Protein AF-A0A958WVZ9-F1 (afdb_monomer_lite)

pLDDT: mean 79.62, std 17.43, range [29.77, 97.06]

Sequence (159 aa):
MPYAYSEGNFIESTAIAIFKEMKWQTANAYQGERFVAGGTLGRASEADVVLKERFLAAVRALNPDLPEAAYLAAFEEIASDSAAKTLPGLNHEKYQQLKEGIPVDYLNEKGEGVEGKRIRVFNFDEPEKNDFLAVQQFTLNLSKGLLEHYIYKVFTTFE

Structure (mmCIF, N/CA/C/O backbone):
data_AF-A0A958WVZ9-F1
#
_entry.id   AF-A0A958WVZ9-F1
#
loop_
_atom_site.group_PDB
_atom_site.id
_atom_site.type_symbol
_atom_site.label_atom_id
_atom_site.label_alt_id
_atom_site.label_comp_id
_atom_site.label_asym_id
_atom_site.label_entity_id
_atom_site.label_seq_id
_atom_site.pdbx_PDB_ins_code
_atom_site.Cartn_x
_atom_site.Cartn_y
_atom_site.Cartn_z
_atom_site.occupancy
_atom_site.B_iso_or_equiv
_atom_site.auth_seq_id
_atom_site.auth_comp_id
_atom_site.auth_asym_id
_atom_site.auth_atom_id
_atom_site.pdbx_PDB_model_num
ATOM 1 N N . MET A 1 1 ? 31.538 -10.336 -30.073 1.00 42.69 1 MET A N 1
ATOM 2 C CA . MET A 1 1 ? 30.260 -9.662 -29.756 1.00 42.69 1 MET A CA 1
ATOM 3 C C . MET A 1 1 ? 29.789 -10.121 -28.374 1.00 42.69 1 MET A C 1
ATOM 5 O O . MET A 1 1 ? 29.225 -11.202 -28.298 1.00 42.69 1 MET A O 1
ATOM 9 N N . PRO A 1 2 ? 30.053 -9.384 -27.279 1.00 46.72 2 PRO A N 1
ATOM 10 C CA . PRO A 1 2 ? 29.751 -9.839 -25.916 1.00 46.72 2 PRO A CA 1
ATOM 11 C C . PRO A 1 2 ? 28.355 -9.419 -25.402 1.00 46.72 2 PRO A C 1
ATOM 13 O O . PRO A 1 2 ? 28.113 -9.443 -24.207 1.00 46.72 2 PRO A O 1
ATOM 16 N N . TYR A 1 3 ? 27.418 -9.056 -26.287 1.00 50.59 3 TYR A N 1
ATOM 17 C CA . TYR A 1 3 ? 26.066 -8.598 -25.912 1.00 50.59 3 TYR A CA 1
ATOM 18 C C . TYR A 1 3 ? 25.043 -9.725 -25.658 1.00 50.59 3 TYR A C 1
ATOM 20 O O . TYR A 1 3 ? 23.914 -9.450 -25.264 1.00 50.59 3 TYR A O 1
ATOM 28 N N . ALA A 1 4 ? 25.411 -10.991 -25.886 1.00 46.97 4 ALA A N 1
ATOM 29 C CA . ALA A 1 4 ? 24.512 -12.136 -25.698 1.00 46.97 4 ALA A CA 1
ATOM 30 C C . ALA A 1 4 ? 24.390 -12.594 -24.229 1.00 46.97 4 ALA A C 1
ATOM 32 O O . ALA A 1 4 ? 23.471 -13.334 -23.895 1.00 46.97 4 ALA A O 1
ATOM 33 N N . TYR A 1 5 ? 25.298 -12.142 -23.360 1.00 48.00 5 TYR A N 1
ATOM 34 C CA . TYR A 1 5 ? 25.326 -12.441 -21.929 1.00 48.00 5 TYR A CA 1
ATOM 35 C C . TYR A 1 5 ? 25.234 -11.119 -21.156 1.00 48.00 5 TYR A C 1
ATOM 37 O O . TYR A 1 5 ? 26.244 -10.512 -20.813 1.00 48.00 5 TYR A O 1
ATOM 45 N N . SER A 1 6 ? 24.015 -10.634 -20.933 1.00 60.59 6 SER A N 1
ATOM 46 C CA . SER A 1 6 ? 23.741 -9.518 -20.024 1.00 60.59 6 SER A CA 1
ATOM 47 C C . SER A 1 6 ? 22.664 -9.936 -19.026 1.00 60.59 6 SER A C 1
ATOM 49 O O . SER A 1 6 ? 21.753 -10.689 -19.381 1.00 60.59 6 SER A O 1
ATOM 51 N N . GLU A 1 7 ? 22.757 -9.454 -17.781 1.00 57.09 7 GLU A N 1
ATOM 52 C CA . GLU A 1 7 ? 21.738 -9.679 -16.738 1.00 57.09 7 GLU A CA 1
ATOM 53 C C . GLU A 1 7 ? 20.331 -9.307 -17.243 1.00 57.09 7 GLU A C 1
ATOM 55 O O . GLU A 1 7 ? 19.374 -10.051 -17.018 1.00 57.09 7 GLU A O 1
ATOM 60 N N . GLY A 1 8 ? 20.263 -8.238 -18.050 1.00 57.34 8 GLY A N 1
ATOM 61 C CA . GLY A 1 8 ? 19.101 -7.774 -18.812 1.00 57.34 8 GLY A CA 1
ATOM 62 C C . GLY A 1 8 ? 18.368 -8.868 -19.602 1.00 57.34 8 GLY A C 1
ATOM 63 O O . GLY A 1 8 ? 17.146 -8.995 -19.544 1.00 57.34 8 GLY A O 1
ATOM 64 N N . ASN A 1 9 ? 19.118 -9.667 -20.364 1.00 54.56 9 ASN A N 1
ATOM 65 C CA . ASN A 1 9 ? 18.545 -10.546 -21.385 1.00 54.56 9 ASN A CA 1
ATOM 66 C C . ASN A 1 9 ? 18.204 -11.954 -20.898 1.00 54.56 9 ASN A C 1
ATOM 68 O O . ASN A 1 9 ? 17.328 -12.574 -21.496 1.00 54.56 9 ASN A O 1
ATOM 72 N N . PHE A 1 10 ? 18.863 -12.464 -19.853 1.00 61.34 10 PHE A N 1
ATOM 73 C CA . PHE A 1 10 ? 18.621 -13.830 -19.366 1.00 61.34 10 PHE A CA 1
ATOM 74 C C . PHE A 1 10 ? 18.002 -13.895 -17.973 1.00 61.34 10 PHE A C 1
ATOM 76 O O . PHE A 1 10 ? 17.231 -14.814 -17.718 1.00 61.34 10 PHE A O 1
ATOM 83 N N . ILE A 1 11 ? 18.312 -12.962 -17.070 1.00 71.06 11 ILE A N 1
ATOM 84 C CA . ILE A 1 11 ? 17.827 -13.041 -15.687 1.00 71.06 11 ILE A CA 1
ATOM 85 C C . ILE A 1 11 ? 16.498 -12.300 -15.564 1.00 71.06 11 ILE A C 1
ATOM 87 O O . ILE A 1 11 ? 15.514 -12.903 -15.135 1.00 71.06 11 ILE A O 1
ATOM 91 N N . GLU A 1 12 ? 16.428 -11.035 -15.999 1.00 68.88 12 GLU A N 1
ATOM 92 C CA . GLU A 1 12 ? 15.194 -10.249 -15.830 1.00 68.88 12 GLU A CA 1
ATOM 93 C C . GLU A 1 12 ? 14.054 -10.792 -16.688 1.00 68.88 12 GLU A C 1
ATOM 95 O O . GLU A 1 12 ? 12.934 -10.948 -16.209 1.00 68.88 12 GLU A O 1
ATOM 100 N N . SER A 1 13 ? 14.339 -11.114 -17.951 1.00 73.19 13 SER A N 1
ATOM 101 C CA . SER A 1 13 ? 13.356 -11.669 -18.887 1.00 73.19 13 SER A CA 1
ATOM 102 C C . SER A 1 13 ? 12.771 -12.994 -18.383 1.00 73.19 13 SER A C 1
ATOM 104 O O . SER A 1 13 ? 11.555 -13.186 -18.439 1.00 73.19 13 SER A O 1
ATOM 106 N N . THR A 1 14 ? 13.612 -13.870 -17.826 1.00 80.62 14 THR A N 1
ATOM 107 C CA . THR A 1 14 ? 13.194 -15.147 -17.234 1.00 80.62 14 THR A CA 1
ATOM 108 C C . THR A 1 14 ? 12.378 -14.927 -15.964 1.00 80.62 14 THR A C 1
ATOM 110 O O . THR A 1 14 ? 11.321 -15.533 -15.813 1.00 80.62 14 THR A O 1
ATOM 113 N N . ALA A 1 15 ? 12.803 -14.027 -15.072 1.00 81.25 15 ALA A N 1
ATOM 114 C CA . ALA A 1 15 ? 12.043 -13.702 -13.865 1.00 81.25 15 ALA A CA 1
ATOM 115 C C . ALA A 1 15 ? 10.651 -13.146 -14.207 1.00 81.25 15 ALA A C 1
ATOM 117 O O . ALA A 1 15 ? 9.648 -13.584 -13.651 1.00 81.25 15 ALA A O 1
ATOM 118 N N . ILE A 1 16 ? 10.568 -12.237 -15.181 1.00 80.81 16 ILE A N 1
ATOM 119 C CA . ILE A 1 16 ? 9.301 -11.681 -15.670 1.00 80.81 16 ILE A CA 1
ATOM 120 C C . ILE A 1 16 ? 8.413 -12.752 -16.303 1.00 80.81 16 ILE A C 1
ATOM 122 O O . ILE A 1 16 ? 7.200 -12.715 -16.101 1.00 80.81 16 ILE A O 1
ATOM 126 N N . ALA A 1 17 ? 8.981 -13.710 -17.038 1.00 83.69 17 ALA A N 1
ATOM 127 C CA . ALA A 1 17 ? 8.217 -14.837 -17.567 1.00 83.69 17 ALA A CA 1
ATOM 128 C C . ALA A 1 17 ? 7.588 -15.667 -16.434 1.00 83.69 17 ALA A C 1
ATOM 130 O O . ALA A 1 17 ? 6.387 -15.922 -16.471 1.00 83.69 17 ALA A O 1
ATOM 131 N N . ILE A 1 18 ? 8.356 -15.976 -15.384 1.00 85.62 18 ILE A N 1
ATOM 132 C CA . ILE A 1 18 ? 7.861 -16.697 -14.200 1.00 85.62 18 ILE A CA 1
ATOM 133 C C . ILE A 1 18 ? 6.752 -15.902 -13.493 1.00 85.62 18 ILE A C 1
ATOM 135 O O . ILE A 1 18 ? 5.709 -16.457 -13.155 1.00 85.62 18 ILE A O 1
ATOM 139 N N . PHE A 1 19 ? 6.922 -14.590 -13.302 1.00 86.00 19 PHE A N 1
ATOM 140 C CA . PHE A 1 19 ? 5.883 -13.749 -12.695 1.00 86.00 19 PHE A CA 1
ATOM 141 C C . PHE A 1 19 ? 4.592 -13.732 -13.527 1.00 86.00 19 PHE A C 1
ATOM 143 O O . PHE A 1 19 ? 3.503 -13.842 -12.966 1.00 86.00 19 PHE A O 1
ATOM 150 N N . LYS A 1 20 ? 4.694 -13.698 -14.861 1.00 84.62 20 LYS A N 1
ATOM 151 C CA . LYS A 1 20 ? 3.527 -13.810 -15.752 1.00 84.62 20 LYS A CA 1
ATOM 152 C C . LYS A 1 20 ? 2.837 -15.169 -15.652 1.00 84.62 20 LYS A C 1
ATOM 154 O O . LYS A 1 20 ? 1.610 -15.214 -15.664 1.00 84.62 20 LYS A O 1
ATOM 159 N N . GLU A 1 21 ? 3.589 -16.262 -15.522 1.00 87.19 21 GLU A N 1
ATOM 160 C CA . GLU A 1 21 ? 3.019 -17.599 -15.284 1.00 87.19 21 GLU A CA 1
ATOM 161 C C . GLU A 1 21 ? 2.252 -17.663 -13.955 1.00 87.19 21 GLU A C 1
ATOM 163 O O . GLU A 1 21 ? 1.192 -18.286 -13.879 1.00 87.19 21 GLU A O 1
ATOM 168 N N . MET A 1 22 ? 2.724 -16.940 -12.936 1.00 85.06 22 MET A N 1
ATOM 169 C CA . MET A 1 22 ? 2.025 -16.756 -11.657 1.00 85.06 22 MET A CA 1
ATOM 170 C C . MET A 1 22 ? 0.880 -15.730 -11.719 1.00 85.06 22 MET A C 1
ATOM 172 O O . MET A 1 22 ? 0.274 -15.441 -10.690 1.00 85.06 22 MET A O 1
ATOM 176 N N . LYS A 1 23 ? 0.553 -15.213 -12.913 1.00 86.38 23 LYS A N 1
ATOM 177 C CA . LYS A 1 23 ? -0.490 -14.204 -13.182 1.00 86.38 23 LYS A CA 1
ATOM 178 C C . LYS A 1 23 ? -0.238 -12.836 -12.546 1.00 86.38 23 LYS A C 1
ATOM 180 O O . LYS A 1 23 ? -1.174 -12.067 -12.363 1.00 86.38 23 LYS A O 1
ATOM 185 N N . TRP A 1 24 ? 1.012 -12.520 -12.229 1.00 86.88 24 TRP A N 1
ATOM 186 C CA . TRP A 1 24 ? 1.372 -11.208 -11.706 1.00 86.88 24 TRP A CA 1
ATOM 187 C C . TRP A 1 24 ? 1.386 -10.175 -12.824 1.00 86.88 24 TRP A C 1
ATOM 189 O O . TRP A 1 24 ? 1.757 -10.463 -13.970 1.00 86.88 24 TRP A O 1
ATOM 199 N N . GLN A 1 25 ? 1.051 -8.942 -12.469 1.00 85.94 25 GLN A N 1
ATOM 200 C CA . GLN A 1 25 ? 1.250 -7.811 -13.355 1.00 85.94 25 GLN A CA 1
ATOM 201 C C . GLN A 1 25 ? 2.738 -7.524 -13.506 1.00 85.94 25 GLN A C 1
ATOM 203 O O . GLN A 1 25 ? 3.543 -7.752 -12.599 1.00 85.94 25 GLN A O 1
ATOM 208 N N . THR A 1 26 ? 3.125 -6.997 -14.665 1.00 84.44 26 THR A N 1
ATOM 209 C CA . THR A 1 26 ? 4.520 -6.645 -14.931 1.00 84.44 26 THR A CA 1
ATOM 210 C C . THR A 1 26 ? 4.601 -5.272 -15.570 1.00 84.44 26 THR A C 1
ATOM 212 O O . THR A 1 26 ? 3.944 -5.043 -16.584 1.00 84.44 26 THR A O 1
ATOM 215 N N . ALA A 1 27 ? 5.442 -4.396 -15.028 1.00 84.19 27 ALA A N 1
ATOM 216 C CA . ALA A 1 27 ? 5.705 -3.068 -15.574 1.00 84.19 27 ALA A CA 1
ATOM 217 C C . ALA A 1 27 ? 7.207 -2.853 -15.774 1.00 84.19 27 ALA A C 1
ATOM 219 O O . ALA A 1 27 ? 8.030 -3.378 -15.025 1.00 84.19 27 ALA A O 1
ATOM 220 N N . ASN A 1 28 ? 7.569 -2.055 -16.776 1.00 81.50 28 ASN A N 1
ATOM 221 C CA . ASN A 1 28 ? 8.947 -1.641 -17.017 1.00 81.50 28 ASN A CA 1
ATOM 222 C C . ASN A 1 28 ? 9.046 -0.121 -16.845 1.00 81.50 28 ASN A C 1
ATOM 224 O O . ASN A 1 28 ? 8.482 0.627 -17.643 1.00 81.50 28 ASN A O 1
ATOM 228 N N . ALA A 1 29 ? 9.732 0.322 -15.790 1.00 80.06 29 ALA A N 1
ATOM 229 C CA . ALA A 1 29 ? 9.876 1.739 -15.458 1.00 80.06 29 ALA A CA 1
ATOM 230 C C . ALA A 1 29 ? 11.121 2.388 -16.097 1.00 80.06 29 ALA A C 1
ATOM 232 O O . ALA A 1 29 ? 11.233 3.612 -16.112 1.00 80.06 29 ALA A O 1
ATOM 233 N N . TYR A 1 30 ? 12.012 1.600 -16.712 1.00 73.00 30 TYR A N 1
ATOM 234 C CA . TYR A 1 30 ? 13.206 2.112 -17.394 1.00 73.00 30 TYR A CA 1
ATOM 235 C C . TYR A 1 30 ? 12.904 2.824 -18.711 1.00 73.00 30 TYR A C 1
ATOM 237 O O . TYR A 1 30 ? 13.570 3.794 -19.064 1.00 73.00 30 TYR A O 1
ATOM 245 N N . GLN A 1 31 ? 11.888 2.374 -19.451 1.00 67.44 31 GLN A N 1
ATOM 246 C CA . GLN A 1 31 ? 11.545 2.922 -20.772 1.00 67.44 31 GLN A CA 1
ATOM 247 C C . GLN A 1 31 ? 10.811 4.280 -20.711 1.00 67.44 31 GLN A C 1
ATOM 249 O O . GLN A 1 31 ? 10.068 4.629 -21.629 1.00 67.44 31 GLN A O 1
ATOM 254 N N . GLY A 1 32 ? 11.028 5.054 -19.646 1.00 70.12 32 GLY A N 1
ATOM 255 C CA . GLY A 1 32 ? 10.362 6.325 -19.391 1.00 70.12 32 GLY A CA 1
ATOM 256 C C . GLY A 1 32 ? 9.044 6.122 -18.657 1.00 70.12 32 GLY A C 1
ATOM 257 O O . GLY A 1 32 ? 7.972 6.107 -19.268 1.00 70.12 32 GLY A O 1
ATOM 258 N N . GLU A 1 33 ? 9.124 5.981 -17.333 1.00 80.19 33 GLU A N 1
ATOM 259 C CA . GLU A 1 33 ? 7.952 6.088 -16.468 1.00 80.19 33 GLU A CA 1
ATOM 260 C C . GLU A 1 33 ? 7.207 7.404 -16.735 1.00 80.19 33 GLU A C 1
ATOM 262 O O . GLU A 1 33 ? 7.799 8.480 -16.840 1.00 80.19 33 GLU A O 1
ATOM 267 N N . ARG A 1 34 ? 5.880 7.314 -16.860 1.00 81.56 34 ARG A N 1
ATOM 268 C CA . ARG A 1 34 ? 5.021 8.486 -17.039 1.00 81.56 34 ARG A CA 1
ATOM 269 C C . ARG A 1 34 ? 4.423 8.892 -15.698 1.00 81.56 34 ARG A C 1
ATOM 271 O O . ARG A 1 34 ? 3.575 8.177 -15.177 1.00 81.56 34 ARG A O 1
ATOM 278 N N . PHE A 1 35 ? 4.816 10.062 -15.203 1.00 82.50 35 PHE A N 1
ATOM 279 C CA . PHE A 1 35 ? 4.304 10.665 -13.967 1.00 82.50 35 PHE A CA 1
ATOM 280 C C . PHE A 1 35 ? 3.029 11.478 -14.221 1.00 82.50 35 PHE A C 1
ATOM 282 O O . PHE A 1 35 ? 2.998 12.701 -14.100 1.00 82.50 35 PHE A O 1
ATOM 289 N N . VAL A 1 36 ? 1.985 10.795 -14.677 1.00 79.06 36 VAL A N 1
ATOM 290 C CA . VAL A 1 36 ? 0.657 11.367 -14.937 1.00 79.06 36 VAL A CA 1
ATOM 291 C C . VAL A 1 36 ? -0.403 10.437 -14.356 1.00 79.06 36 VAL A C 1
ATOM 293 O O . VAL A 1 36 ? -0.122 9.264 -14.117 1.00 79.06 36 VAL A O 1
ATOM 296 N N . ALA A 1 37 ? -1.626 10.934 -14.159 1.00 73.31 37 ALA A N 1
ATOM 297 C CA . ALA A 1 37 ? -2.751 10.083 -13.768 1.00 73.31 37 ALA A CA 1
ATOM 298 C C . ALA A 1 37 ? -2.929 8.933 -14.779 1.00 73.31 37 ALA A C 1
ATOM 300 O O . ALA A 1 37 ? -2.955 9.176 -15.990 1.00 73.31 37 ALA A O 1
ATOM 301 N N . GLY A 1 38 ? -2.998 7.689 -14.295 1.00 73.94 38 GLY A N 1
ATOM 302 C CA . GLY A 1 38 ? -3.013 6.491 -15.147 1.00 73.94 38 GLY A CA 1
ATOM 303 C C . GLY A 1 38 ? -1.706 6.222 -15.913 1.00 73.94 38 GLY A C 1
ATOM 304 O O . GLY A 1 38 ? -1.704 5.491 -16.903 1.00 73.94 38 GLY A O 1
ATOM 305 N N . GLY A 1 39 ? -0.597 6.846 -15.506 1.00 78.56 39 GLY A N 1
ATOM 306 C CA . GLY A 1 39 ? 0.743 6.560 -16.011 1.00 78.56 39 GLY A CA 1
ATOM 307 C C . GLY A 1 39 ? 1.256 5.181 -15.579 1.00 78.56 39 GLY A C 1
ATOM 308 O O . GLY A 1 39 ? 0.554 4.423 -14.921 1.00 78.56 39 GLY A O 1
ATOM 309 N N . THR A 1 40 ? 2.500 4.846 -15.931 1.00 81.00 40 THR A N 1
ATOM 310 C CA . THR A 1 40 ? 3.035 3.469 -15.855 1.00 81.00 40 THR A CA 1
ATOM 311 C C . THR A 1 40 ? 2.847 2.788 -14.495 1.00 81.00 40 THR A C 1
ATOM 313 O O . THR A 1 40 ? 2.540 1.602 -14.454 1.00 81.00 40 THR A O 1
ATOM 316 N N . LEU A 1 41 ? 3.044 3.527 -13.398 1.00 83.69 41 LEU A N 1
ATOM 317 C CA . LEU A 1 41 ? 2.911 3.028 -12.022 1.00 83.69 41 LEU A CA 1
ATOM 318 C C . LEU A 1 41 ? 1.927 3.858 -11.176 1.00 83.69 41 LEU A C 1
ATOM 320 O O . LEU A 1 41 ? 1.800 3.620 -9.978 1.00 83.69 41 LEU A O 1
ATOM 324 N N . GLY A 1 42 ? 1.268 4.862 -11.768 1.00 83.69 42 GLY A N 1
ATOM 325 C CA . GLY A 1 42 ? 0.392 5.791 -11.040 1.00 83.69 42 GLY A CA 1
ATOM 326 C C . GLY A 1 42 ? 1.111 6.703 -10.033 1.00 83.69 42 GLY 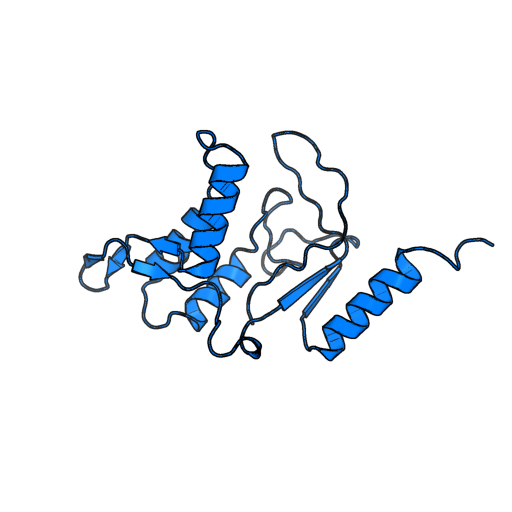A C 1
ATOM 327 O O . GLY A 1 42 ? 0.481 7.209 -9.106 1.00 83.69 42 GLY A O 1
ATOM 328 N N . ARG A 1 43 ? 2.430 6.905 -10.173 1.00 86.56 43 ARG A N 1
ATOM 329 C CA . ARG A 1 43 ? 3.194 7.850 -9.342 1.00 86.56 43 ARG A CA 1
ATOM 330 C C . ARG A 1 43 ? 3.082 9.274 -9.873 1.00 86.56 43 ARG A C 1
ATOM 332 O O . ARG A 1 43 ? 3.054 9.487 -11.086 1.00 86.56 43 ARG A O 1
ATOM 339 N N . ALA A 1 44 ? 3.095 10.250 -8.971 1.00 85.38 44 ALA A N 1
ATOM 340 C CA . ALA A 1 44 ? 3.188 11.663 -9.327 1.00 85.38 44 ALA A CA 1
ATOM 341 C C . ALA A 1 44 ? 4.649 12.124 -9.447 1.00 85.38 44 ALA A C 1
ATOM 343 O O . ALA A 1 44 ? 4.927 13.107 -10.134 1.00 85.38 44 ALA A O 1
ATOM 344 N N . SER A 1 45 ? 5.589 11.429 -8.797 1.00 85.06 45 SER A N 1
ATOM 345 C CA . SER A 1 45 ? 7.019 11.729 -8.885 1.00 85.06 45 SER A CA 1
ATOM 346 C C . SER A 1 45 ? 7.916 10.537 -8.535 1.00 85.06 45 SER A C 1
ATOM 348 O O . SER A 1 45 ? 7.474 9.549 -7.951 1.00 85.06 45 SER A O 1
ATOM 350 N N . GLU A 1 46 ? 9.217 10.666 -8.810 1.00 81.88 46 GLU A N 1
ATOM 351 C CA . GLU A 1 46 ? 10.232 9.699 -8.370 1.00 81.88 46 GLU A CA 1
ATOM 352 C C . GLU A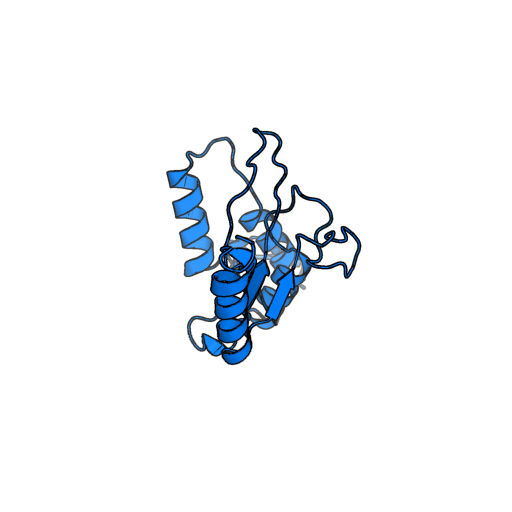 1 46 ? 10.411 9.627 -6.847 1.00 81.88 46 GLU A C 1
ATOM 354 O O . GLU A 1 46 ? 11.023 8.679 -6.359 1.00 81.88 46 GLU A O 1
ATOM 359 N N . ALA A 1 47 ? 9.889 10.592 -6.087 1.00 80.88 47 ALA A N 1
ATOM 360 C CA . ALA A 1 47 ? 9.927 10.553 -4.627 1.00 80.88 47 ALA A CA 1
ATOM 361 C C . ALA A 1 47 ? 8.867 9.604 -4.040 1.00 80.88 47 ALA A C 1
ATOM 363 O O . ALA A 1 47 ? 8.983 9.197 -2.883 1.00 80.88 47 ALA A O 1
ATOM 364 N N . ASP A 1 48 ? 7.855 9.220 -4.827 1.00 79.31 48 ASP A N 1
ATOM 365 C CA . ASP A 1 48 ? 6.767 8.369 -4.358 1.00 79.31 48 ASP A CA 1
ATOM 366 C C . ASP A 1 48 ? 7.251 6.918 -4.247 1.00 79.31 48 ASP A C 1
ATOM 368 O O . ASP A 1 48 ? 7.529 6.241 -5.242 1.00 79.31 48 ASP A O 1
ATOM 372 N N . VAL A 1 49 ? 7.359 6.428 -3.013 1.00 82.06 49 VAL A N 1
ATOM 373 C CA . VAL A 1 49 ? 7.784 5.049 -2.719 1.00 82.06 49 VAL A CA 1
ATOM 374 C C . VAL A 1 49 ? 6.600 4.080 -2.722 1.00 82.06 49 VAL A C 1
ATOM 376 O O . VAL A 1 49 ? 6.754 2.914 -3.083 1.00 82.06 49 VAL A O 1
ATOM 379 N N . VAL A 1 50 ? 5.416 4.556 -2.329 1.00 86.00 50 VAL A N 1
ATOM 380 C CA . VAL A 1 50 ? 4.181 3.765 -2.262 1.00 86.00 50 VAL A CA 1
ATOM 381 C C . VAL A 1 50 ? 3.274 4.147 -3.429 1.00 86.00 50 VAL A C 1
ATOM 383 O O . VAL A 1 50 ? 2.982 5.323 -3.638 1.00 86.00 50 VAL A O 1
ATOM 386 N N . LEU A 1 51 ? 2.789 3.151 -4.174 1.00 89.06 51 LEU A N 1
ATOM 387 C CA . LEU A 1 51 ? 1.869 3.357 -5.296 1.00 89.06 51 LEU A CA 1
ATOM 388 C C . LEU A 1 51 ? 0.456 3.651 -4.765 1.00 89.06 51 LEU A C 1
ATOM 390 O O . LEU A 1 51 ? -0.309 2.727 -4.488 1.00 89.06 51 LEU A O 1
ATOM 394 N N . LYS A 1 52 ? 0.124 4.935 -4.582 1.00 88.75 52 LYS A N 1
ATOM 395 C CA . LYS A 1 52 ? -1.095 5.384 -3.882 1.00 88.75 52 LYS A CA 1
ATOM 396 C C . LYS A 1 52 ? -2.383 4.809 -4.459 1.00 88.75 52 LYS A C 1
ATOM 398 O O . LYS A 1 52 ? -3.177 4.249 -3.711 1.00 88.75 52 LYS A O 1
ATOM 403 N N . GLU A 1 53 ? -2.597 4.9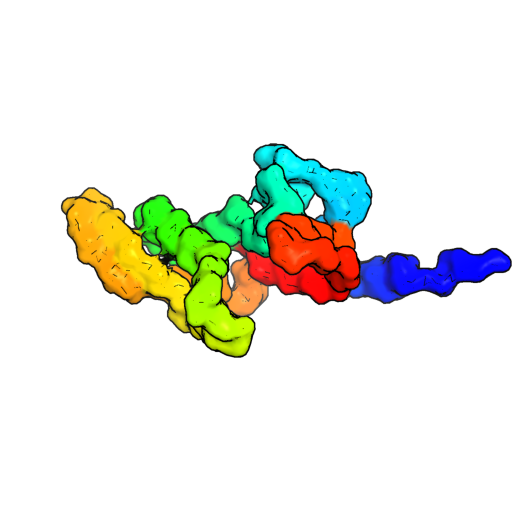36 -5.766 1.00 88.56 53 GLU A N 1
ATOM 404 C CA . GLU A 1 53 ? -3.842 4.490 -6.410 1.00 88.56 53 GLU A CA 1
ATOM 405 C C . GLU A 1 53 ? -4.064 2.988 -6.207 1.00 88.56 53 GLU A C 1
ATOM 407 O O . GLU A 1 53 ? -5.137 2.559 -5.780 1.00 88.56 53 GLU A O 1
ATOM 412 N N . ARG A 1 54 ? -3.001 2.207 -6.410 1.00 89.00 54 ARG A N 1
ATOM 413 C CA . ARG A 1 54 ? -3.016 0.755 -6.260 1.00 89.00 54 ARG A CA 1
ATOM 414 C C . ARG A 1 54 ? -3.172 0.313 -4.807 1.00 89.00 54 ARG A C 1
ATOM 416 O O . ARG A 1 54 ? -3.922 -0.613 -4.513 1.00 89.00 54 ARG A O 1
ATOM 423 N N . PHE A 1 55 ? -2.513 1.005 -3.879 1.00 91.62 55 PHE A N 1
ATOM 424 C CA . PHE A 1 55 ? -2.714 0.795 -2.448 1.00 91.62 55 PHE A CA 1
ATOM 425 C C . PHE A 1 55 ? -4.161 1.086 -2.040 1.00 91.62 55 PHE A C 1
ATOM 427 O O . PHE A 1 55 ? -4.757 0.294 -1.326 1.00 91.62 55 PHE A O 1
ATOM 434 N N . LEU A 1 56 ? -4.761 2.187 -2.497 1.00 93.06 56 LEU A N 1
ATOM 435 C CA . LEU A 1 56 ? -6.138 2.520 -2.127 1.00 93.06 56 LEU A CA 1
ATOM 436 C C . LEU A 1 56 ? -7.146 1.523 -2.712 1.00 93.06 56 LEU A C 1
ATOM 438 O O . LEU A 1 56 ? -8.076 1.128 -2.011 1.00 93.06 56 LEU A O 1
ATOM 442 N N . ALA A 1 57 ? -6.962 1.079 -3.958 1.00 91.69 57 ALA A N 1
ATOM 443 C CA . ALA A 1 57 ? -7.785 0.020 -4.549 1.00 91.69 57 ALA A CA 1
ATOM 444 C C . ALA A 1 57 ? -7.739 -1.268 -3.704 1.00 91.69 57 ALA A C 1
ATOM 446 O O . ALA A 1 57 ? -8.784 -1.835 -3.378 1.00 91.69 57 ALA A O 1
ATOM 447 N N . ALA A 1 58 ? -6.542 -1.646 -3.248 1.00 90.44 58 ALA A N 1
ATOM 448 C CA . ALA A 1 58 ? -6.305 -2.783 -2.366 1.00 90.44 58 ALA A CA 1
ATOM 449 C C . ALA A 1 58 ? -7.140 -2.800 -1.104 1.00 90.44 58 ALA A C 1
ATOM 451 O O . ALA A 1 58 ? -7.854 -3.753 -0.795 1.00 90.44 58 ALA A O 1
ATOM 452 N N . VAL A 1 59 ? -6.955 -1.744 -0.315 1.00 94.12 59 VAL A N 1
ATOM 453 C CA . VAL A 1 59 ? -7.390 -1.734 1.066 1.00 94.12 59 VAL A CA 1
ATOM 454 C C . VAL A 1 59 ? -8.894 -1.555 1.102 1.00 94.12 59 VAL A C 1
ATOM 456 O O . VAL A 1 59 ? -9.519 -2.083 2.016 1.00 94.12 59 VAL A O 1
ATOM 459 N N . ARG A 1 60 ? -9.475 -0.918 0.072 1.00 95.25 60 ARG A N 1
ATOM 460 C CA . ARG A 1 60 ? -10.918 -0.901 -0.179 1.00 95.25 60 ARG A CA 1
ATOM 461 C C . ARG A 1 60 ? -11.465 -2.302 -0.428 1.00 95.25 60 ARG A C 1
ATOM 463 O O . ARG A 1 60 ? -12.426 -2.688 0.227 1.00 95.25 60 ARG A O 1
ATOM 470 N N . ALA A 1 61 ? -10.842 -3.072 -1.320 1.00 93.94 61 ALA A N 1
ATOM 471 C CA . ALA A 1 61 ? -11.281 -4.437 -1.610 1.00 93.94 61 ALA A CA 1
ATOM 472 C C . ALA A 1 61 ? -11.144 -5.365 -0.388 1.00 93.94 61 ALA A C 1
ATOM 474 O O . ALA A 1 61 ? -12.034 -6.165 -0.105 1.00 93.94 61 ALA A O 1
ATOM 475 N N . LEU A 1 62 ? -10.049 -5.238 0.367 1.00 93.75 62 LEU A N 1
ATOM 476 C CA . LEU A 1 62 ? -9.752 -6.101 1.512 1.00 93.75 62 LEU A CA 1
ATOM 477 C C . LEU A 1 62 ? -10.502 -5.712 2.800 1.00 93.75 62 LEU A C 1
ATOM 479 O O . LEU A 1 62 ? -10.704 -6.549 3.689 1.00 93.75 62 LEU A O 1
ATOM 483 N N . ASN A 1 63 ? -10.898 -4.447 2.929 1.00 95.12 63 ASN A N 1
ATOM 484 C CA . ASN A 1 63 ? -11.584 -3.905 4.101 1.00 95.12 63 ASN A CA 1
ATOM 485 C C . ASN A 1 63 ? -12.844 -3.152 3.646 1.00 95.12 63 ASN A C 1
ATOM 487 O O . ASN A 1 63 ? -12.844 -1.922 3.685 1.00 95.12 63 ASN A O 1
ATOM 491 N N . PRO A 1 64 ? -13.895 -3.857 3.190 1.00 94.94 64 PRO A N 1
ATOM 492 C CA . PRO A 1 64 ? -15.124 -3.219 2.728 1.00 94.94 64 PRO A CA 1
ATOM 493 C C . PRO A 1 64 ? -15.830 -2.445 3.853 1.00 94.94 64 PRO A C 1
ATOM 495 O O . PRO A 1 64 ? -15.539 -2.633 5.037 1.00 94.94 64 PRO A O 1
ATOM 498 N N . ASP A 1 65 ? -16.774 -1.589 3.461 1.00 93.31 65 ASP A N 1
ATOM 499 C CA . ASP A 1 65 ? -17.687 -0.863 4.356 1.00 93.31 65 ASP A CA 1
ATOM 500 C C . ASP A 1 65 ? -17.012 0.149 5.302 1.00 93.31 65 ASP A C 1
ATOM 502 O O . ASP A 1 65 ? -17.508 0.427 6.397 1.00 93.31 65 ASP A O 1
ATOM 506 N N . LEU A 1 66 ? -15.877 0.723 4.888 1.00 94.31 66 LEU A N 1
ATOM 507 C CA . LEU A 1 66 ? -15.225 1.823 5.601 1.00 94.31 66 LEU A CA 1
ATOM 508 C C . LEU A 1 66 ? -15.332 3.128 4.800 1.00 94.31 66 LEU A C 1
ATOM 510 O O . LEU A 1 66 ? -15.322 3.104 3.567 1.00 94.31 66 LEU A O 1
ATOM 514 N N . PRO A 1 67 ? -15.412 4.287 5.475 1.00 94.75 67 PRO A N 1
ATOM 515 C CA . PRO A 1 67 ? -15.415 5.570 4.790 1.00 94.75 67 PRO A CA 1
ATOM 516 C C . PRO A 1 67 ? -14.053 5.845 4.148 1.00 94.75 67 PRO A C 1
ATOM 518 O O . PRO A 1 67 ? -13.010 5.428 4.653 1.00 94.75 67 PRO A O 1
ATOM 521 N N . GLU A 1 68 ? -14.056 6.643 3.080 1.00 94.56 68 GLU A N 1
ATOM 522 C CA . GLU A 1 68 ? -12.848 6.995 2.320 1.00 94.56 68 GLU A CA 1
ATOM 523 C C . GLU A 1 68 ? -11.719 7.563 3.200 1.00 94.56 68 GLU A C 1
ATOM 525 O O . GLU A 1 68 ? -10.542 7.272 2.988 1.00 94.56 68 GLU A O 1
ATOM 530 N N . ALA A 1 69 ? -12.083 8.311 4.247 1.00 94.62 69 ALA A N 1
ATOM 531 C CA . ALA A 1 69 ? -11.144 8.854 5.222 1.00 94.62 69 ALA A CA 1
ATOM 532 C C . ALA A 1 69 ? -10.280 7.774 5.902 1.00 94.62 69 ALA A C 1
ATOM 534 O O . ALA A 1 69 ? -9.112 8.031 6.177 1.00 94.62 69 ALA A O 1
ATOM 535 N N . ALA A 1 70 ? -10.811 6.567 6.130 1.00 96.44 70 ALA A N 1
ATOM 536 C CA . ALA A 1 70 ? -10.067 5.473 6.753 1.00 96.44 70 ALA A CA 1
ATOM 537 C C . ALA A 1 70 ? -8.953 4.942 5.835 1.00 96.44 70 ALA A C 1
ATOM 539 O O . ALA A 1 70 ? -7.835 4.695 6.288 1.00 96.44 70 ALA A O 1
ATOM 540 N N . TYR A 1 71 ? -9.230 4.799 4.535 1.00 96.56 71 TYR A N 1
ATOM 541 C CA . TYR A 1 71 ? -8.238 4.331 3.562 1.00 96.56 71 TYR A CA 1
ATOM 542 C C . TYR A 1 71 ? -7.158 5.381 3.303 1.00 96.56 71 TYR A C 1
ATOM 544 O O . TYR A 1 71 ? -5.978 5.041 3.207 1.00 96.56 71 TYR A O 1
ATOM 552 N N . LEU A 1 72 ? -7.546 6.658 3.234 1.00 95.81 72 LEU A N 1
ATOM 553 C CA . LEU A 1 72 ? -6.597 7.763 3.113 1.00 95.81 72 LEU A CA 1
ATOM 554 C C . LEU A 1 72 ? -5.708 7.872 4.355 1.00 95.81 72 LEU A C 1
ATOM 556 O O . LEU A 1 72 ? -4.495 7.968 4.202 1.00 95.81 72 LEU A O 1
ATOM 560 N N . ALA A 1 73 ? -6.272 7.768 5.562 1.00 95.62 73 ALA A N 1
ATOM 561 C CA . ALA A 1 73 ? -5.489 7.743 6.798 1.00 95.62 73 ALA A CA 1
ATOM 562 C C . ALA A 1 73 ? -4.483 6.581 6.812 1.00 95.62 73 ALA A C 1
ATOM 564 O O . ALA A 1 73 ? -3.327 6.774 7.182 1.00 95.62 73 ALA A O 1
ATOM 565 N N . ALA A 1 74 ? -4.881 5.397 6.332 1.00 95.94 74 ALA A N 1
ATOM 566 C CA . ALA A 1 74 ? -3.971 4.257 6.227 1.00 95.94 74 ALA A CA 1
ATOM 567 C C . ALA A 1 74 ? -2.825 4.524 5.246 1.00 95.94 74 ALA A C 1
ATOM 569 O O . ALA A 1 74 ? -1.686 4.146 5.518 1.00 95.94 74 ALA A O 1
ATOM 570 N N . PHE A 1 75 ? -3.116 5.179 4.116 1.00 93.94 75 PHE A N 1
ATOM 571 C CA . PHE A 1 75 ? -2.091 5.567 3.153 1.00 93.94 75 PHE A CA 1
ATOM 572 C C . PHE A 1 75 ? -1.096 6.564 3.760 1.00 93.94 75 PHE A C 1
ATOM 574 O O . PHE A 1 75 ? 0.109 6.361 3.638 1.00 93.94 75 PHE A O 1
ATOM 581 N N . GLU A 1 76 ? -1.577 7.609 4.435 1.00 93.19 76 GLU A N 1
ATOM 582 C CA . GLU A 1 76 ? -0.696 8.593 5.073 1.00 93.19 76 GLU A CA 1
ATOM 583 C C . GLU A 1 76 ? 0.173 7.939 6.163 1.00 93.19 76 GLU A C 1
ATOM 585 O O . GLU A 1 76 ? 1.374 8.192 6.233 1.00 93.19 76 GLU A O 1
ATOM 590 N N . GLU A 1 77 ? -0.387 7.018 6.951 1.00 92.81 77 GLU A N 1
ATOM 591 C CA . GLU A 1 77 ? 0.345 6.300 8.000 1.00 92.81 77 GLU A CA 1
ATOM 592 C C . GLU A 1 77 ? 1.431 5.367 7.425 1.00 92.81 77 GLU A C 1
ATOM 594 O O . GLU A 1 77 ? 2.586 5.400 7.867 1.00 92.81 77 GLU A O 1
ATOM 599 N N . ILE A 1 78 ? 1.119 4.570 6.393 1.00 90.56 78 ILE A N 1
ATOM 600 C CA . ILE A 1 78 ? 2.106 3.669 5.769 1.00 90.56 78 ILE A CA 1
ATOM 601 C C . ILE A 1 78 ? 3.153 4.434 4.950 1.00 90.56 78 ILE A C 1
ATOM 603 O O . ILE A 1 78 ? 4.307 4.004 4.910 1.00 90.56 78 ILE A O 1
ATOM 607 N N . ALA A 1 79 ? 2.798 5.576 4.355 1.00 86.94 79 ALA A N 1
ATOM 608 C CA . ALA A 1 79 ? 3.720 6.438 3.615 1.00 86.94 79 ALA A CA 1
ATOM 609 C C . ALA A 1 79 ? 4.539 7.371 4.524 1.00 86.94 79 ALA A C 1
ATOM 611 O O . ALA A 1 79 ? 5.518 7.958 4.066 1.00 86.94 79 ALA A O 1
ATOM 612 N N . SER A 1 80 ? 4.170 7.505 5.803 1.00 84.44 80 SER A N 1
ATOM 613 C CA . SER A 1 80 ? 4.876 8.386 6.730 1.00 84.44 80 SER A CA 1
ATOM 614 C C . SER A 1 80 ? 6.308 7.918 7.004 1.00 84.44 80 SER A C 1
ATOM 616 O O . SER A 1 80 ? 6.564 6.740 7.274 1.00 84.44 80 SER A O 1
ATOM 618 N N . ASP A 1 81 ? 7.229 8.880 7.016 1.00 74.56 81 ASP A N 1
ATOM 619 C CA . ASP A 1 81 ? 8.600 8.703 7.478 1.00 74.56 81 ASP A CA 1
ATOM 620 C C . ASP A 1 81 ? 8.819 9.541 8.741 1.00 74.56 81 ASP A C 1
ATOM 622 O O . ASP A 1 81 ? 8.787 10.773 8.722 1.00 74.56 81 ASP A O 1
ATOM 626 N N . SER A 1 82 ? 9.081 8.878 9.867 1.00 72.94 82 SER A N 1
ATOM 627 C CA . SER A 1 82 ? 9.391 9.566 11.120 1.00 72.94 82 SER A CA 1
ATOM 628 C C . SER A 1 82 ? 10.895 9.787 11.253 1.00 72.94 82 SER A C 1
ATOM 630 O O . SER A 1 82 ? 11.644 8.865 11.580 1.00 72.94 82 SER A O 1
ATOM 632 N N . ALA A 1 83 ? 11.335 11.040 11.109 1.00 71.94 83 ALA A N 1
ATOM 633 C CA . ALA A 1 83 ? 12.732 11.439 11.313 1.00 71.94 83 ALA A CA 1
ATOM 634 C C . ALA A 1 83 ? 13.260 11.159 12.737 1.00 71.94 83 ALA A C 1
ATOM 636 O O . ALA A 1 83 ? 14.470 11.102 12.939 1.00 71.94 83 ALA A O 1
ATOM 637 N N . ALA A 1 84 ? 12.367 10.969 13.713 1.00 78.12 84 ALA A N 1
ATOM 638 C CA . ALA A 1 84 ? 12.716 10.649 15.096 1.00 78.12 84 ALA A CA 1
ATOM 639 C C . ALA A 1 84 ? 13.042 9.160 15.329 1.00 78.12 84 ALA A C 1
ATOM 641 O O . ALA A 1 84 ? 13.539 8.805 16.397 1.00 78.12 84 ALA A O 1
ATOM 642 N N . LYS A 1 85 ? 12.744 8.276 14.367 1.00 79.69 85 LYS A N 1
ATOM 643 C CA . LYS A 1 85 ? 12.922 6.824 14.510 1.00 79.69 85 LYS A CA 1
ATOM 644 C C . LYS A 1 85 ? 14.184 6.362 13.783 1.00 79.69 85 LYS A C 1
ATOM 646 O O . LYS A 1 85 ? 14.554 6.879 12.732 1.00 79.69 85 LYS A O 1
ATOM 651 N N . THR A 1 86 ? 14.852 5.360 14.349 1.00 87.31 86 THR A N 1
ATOM 652 C CA . THR A 1 86 ? 15.981 4.689 13.695 1.00 87.31 86 THR A CA 1
ATOM 653 C C . THR A 1 86 ? 15.480 3.795 12.559 1.00 87.31 86 THR A C 1
ATOM 655 O O . THR A 1 86 ? 14.333 3.349 12.583 1.00 87.31 86 THR A O 1
ATOM 658 N N . LEU A 1 87 ? 16.342 3.475 11.586 1.00 84.69 87 LEU A N 1
ATOM 659 C CA . LEU A 1 87 ? 15.983 2.564 10.488 1.00 84.69 87 LEU A CA 1
ATOM 660 C C . LEU A 1 87 ? 15.437 1.206 10.978 1.00 84.69 87 LEU A C 1
ATOM 662 O O . LEU A 1 87 ? 14.406 0.780 10.460 1.00 84.69 87 LEU A O 1
ATOM 666 N N . PRO A 1 88 ? 16.030 0.536 11.993 1.00 88.88 88 PRO A N 1
ATOM 667 C CA . PRO A 1 88 ? 15.451 -0.695 12.532 1.00 88.88 88 PRO A CA 1
ATOM 668 C C . PRO A 1 88 ? 14.071 -0.489 13.165 1.00 88.88 88 PRO A C 1
ATOM 670 O O . PRO A 1 88 ? 13.201 -1.343 13.009 1.00 88.88 88 PRO A O 1
ATOM 673 N N . GLY A 1 89 ? 13.860 0.640 13.852 1.00 87.94 89 GLY A N 1
ATOM 674 C CA . GLY A 1 89 ? 12.570 0.981 14.452 1.00 87.94 89 GLY A CA 1
ATOM 675 C C . GLY A 1 89 ? 11.486 1.195 13.397 1.00 87.94 89 GLY A C 1
ATOM 676 O O . GLY A 1 89 ? 10.415 0.604 13.502 1.00 87.94 89 GLY A O 1
ATOM 677 N N . LEU A 1 90 ? 11.798 1.958 12.344 1.00 86.38 90 LEU A N 1
ATOM 678 C CA . LEU A 1 90 ? 10.908 2.153 11.196 1.00 86.38 90 LEU A CA 1
ATOM 679 C C . LEU A 1 90 ? 10.584 0.821 10.515 1.00 86.38 90 LEU A C 1
ATOM 681 O O . LEU A 1 90 ? 9.421 0.522 10.271 1.00 86.38 90 LEU A O 1
ATOM 685 N N . ASN A 1 91 ? 11.590 -0.018 10.259 1.00 88.94 91 ASN A N 1
ATOM 686 C CA . ASN A 1 91 ? 11.367 -1.314 9.623 1.00 88.94 91 ASN A CA 1
ATOM 687 C C . ASN A 1 91 ? 10.475 -2.233 10.472 1.00 88.94 91 ASN A C 1
ATOM 689 O O . ASN A 1 91 ? 9.591 -2.896 9.934 1.00 88.94 91 ASN A 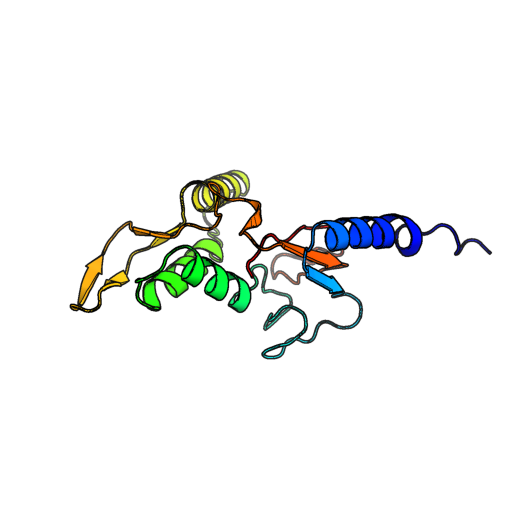O 1
ATOM 693 N N . HIS A 1 92 ? 10.680 -2.264 11.794 1.00 89.44 92 HIS A N 1
ATOM 694 C CA . HIS A 1 92 ? 9.836 -3.046 12.695 1.00 89.44 92 HIS A CA 1
ATOM 695 C C . HIS A 1 92 ? 8.386 -2.554 12.685 1.00 89.44 92 HIS A C 1
ATOM 697 O O . HIS A 1 92 ? 7.465 -3.357 12.587 1.00 89.44 92 HIS A O 1
ATOM 703 N N . GLU A 1 93 ? 8.176 -1.244 12.743 1.00 90.31 93 GLU A N 1
ATOM 704 C CA . GLU A 1 93 ? 6.844 -0.646 12.699 1.00 90.31 93 GLU A CA 1
ATOM 705 C C . GLU A 1 93 ? 6.120 -0.933 11.382 1.00 90.31 93 GLU A C 1
ATOM 707 O O . GLU A 1 93 ? 5.000 -1.443 11.406 1.00 90.31 93 GLU A O 1
ATOM 712 N N . LYS A 1 94 ? 6.770 -0.690 10.236 1.00 89.81 94 LYS A N 1
ATOM 713 C CA . LYS A 1 94 ? 6.188 -0.997 8.922 1.00 89.81 94 LYS A CA 1
ATOM 714 C C . LYS A 1 94 ? 5.884 -2.491 8.800 1.00 89.81 94 LYS A C 1
ATOM 716 O O . LYS A 1 94 ? 4.824 -2.859 8.305 1.00 89.81 94 LYS A O 1
ATOM 721 N N . TYR A 1 95 ? 6.752 -3.364 9.316 1.00 91.38 95 TYR A N 1
ATOM 722 C CA . TYR A 1 95 ? 6.479 -4.801 9.377 1.00 91.38 95 TYR A CA 1
ATOM 723 C C . TYR A 1 95 ? 5.209 -5.121 10.181 1.00 91.38 95 TYR A C 1
ATOM 725 O O . TYR A 1 95 ? 4.375 -5.893 9.710 1.00 91.38 95 TYR A O 1
ATOM 733 N N . GLN A 1 96 ? 5.027 -4.515 11.359 1.00 92.69 96 GLN A N 1
ATOM 734 C CA . GLN A 1 96 ? 3.817 -4.722 12.161 1.00 92.69 96 GLN A CA 1
ATOM 735 C C . GLN A 1 96 ? 2.566 -4.199 11.454 1.00 92.69 96 GLN A C 1
ATOM 737 O O . GLN A 1 96 ? 1.552 -4.888 11.435 1.00 92.69 96 GLN A O 1
ATOM 742 N N . GLN A 1 97 ? 2.643 -3.034 10.811 1.00 92.44 97 GLN A N 1
ATOM 743 C CA . GLN A 1 97 ? 1.537 -2.478 10.025 1.00 92.44 97 GLN A CA 1
ATOM 744 C C . GLN A 1 97 ? 1.131 -3.404 8.870 1.00 92.44 97 GLN A C 1
ATOM 746 O O . GLN A 1 97 ? -0.052 -3.643 8.644 1.00 92.44 97 GLN A O 1
ATOM 751 N N . LEU A 1 98 ? 2.104 -3.977 8.160 1.00 92.06 98 LEU A N 1
ATOM 752 C CA . LEU A 1 98 ? 1.848 -4.916 7.067 1.00 92.06 98 LEU A CA 1
ATOM 753 C C . LEU A 1 98 ? 1.277 -6.254 7.556 1.00 92.06 98 LEU A C 1
ATOM 755 O O . LEU A 1 98 ? 0.430 -6.845 6.887 1.00 92.06 98 LEU A O 1
ATOM 759 N N . LYS A 1 99 ? 1.741 -6.738 8.712 1.00 90.50 99 LYS A N 1
ATOM 760 C CA . LYS A 1 99 ? 1.331 -8.025 9.280 1.00 90.50 99 LYS A CA 1
ATOM 761 C C . LYS A 1 99 ? -0.021 -7.955 9.981 1.00 90.50 99 LYS A C 1
ATOM 763 O O . LYS A 1 99 ? -0.861 -8.826 9.786 1.00 90.50 99 LYS A O 1
ATOM 768 N N . GLU A 1 100 ? -0.207 -6.962 10.840 1.00 93.56 100 GLU A N 1
ATOM 769 C CA . GLU A 1 100 ? -1.359 -6.882 11.737 1.00 93.56 100 GLU A CA 1
ATOM 770 C C . GLU A 1 100 ? -2.406 -5.851 11.293 1.00 93.56 100 GLU A C 1
ATOM 772 O O . GLU A 1 100 ? -3.505 -5.815 11.850 1.00 93.56 100 GLU A O 1
ATOM 777 N N . GLY A 1 101 ? -2.079 -5.033 10.293 1.00 94.62 101 GLY A N 1
ATOM 778 C CA . GLY A 1 101 ? -2.899 -3.941 9.786 1.00 94.62 101 GLY A CA 1
ATOM 779 C C . GLY A 1 101 ? -2.436 -2.570 10.278 1.00 94.62 101 GLY A C 1
ATOM 780 O O . GLY A 1 101 ? -1.879 -2.421 11.368 1.00 94.62 101 GLY A O 1
ATOM 781 N N . ILE A 1 102 ? -2.691 -1.556 9.457 1.00 96.25 102 ILE A N 1
ATOM 782 C CA . ILE A 1 102 ? -2.340 -0.162 9.731 1.00 96.25 102 ILE A CA 1
ATOM 783 C C . ILE A 1 102 ? -3.380 0.417 10.700 1.00 96.25 102 ILE A C 1
ATOM 785 O O . ILE A 1 102 ? -4.569 0.389 10.368 1.00 96.25 102 ILE A O 1
ATOM 789 N N . PRO A 1 103 ? -2.984 0.906 11.888 1.00 96.38 103 PRO A N 1
ATOM 790 C CA . PRO A 1 103 ? -3.909 1.558 12.804 1.00 96.38 103 PRO A CA 1
ATOM 791 C C . PRO A 1 103 ? -4.315 2.925 12.247 1.00 96.38 103 PRO A C 1
ATOM 793 O O . PRO A 1 103 ? -3.457 3.712 11.857 1.00 96.38 103 PRO A O 1
ATOM 796 N N . VAL A 1 104 ? -5.615 3.201 12.210 1.00 96.56 104 VAL A N 1
ATOM 797 C CA . VAL A 1 104 ? -6.164 4.478 11.754 1.00 96.56 104 VAL A CA 1
ATOM 798 C C . VAL A 1 1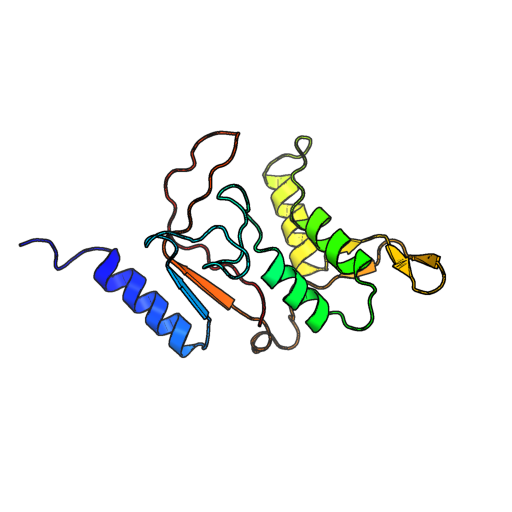04 ? -7.273 4.961 12.671 1.00 96.56 104 VAL A C 1
ATOM 800 O O . VAL A 1 104 ? -8.077 4.168 13.176 1.00 96.56 104 VAL A O 1
ATOM 803 N N . ASP A 1 105 ? -7.346 6.283 12.777 1.00 95.44 105 ASP A N 1
ATOM 804 C CA . ASP A 1 105 ? -8.423 6.998 13.440 1.00 95.44 105 ASP A CA 1
ATOM 805 C C . ASP A 1 105 ? -9.217 7.773 12.381 1.00 95.44 105 ASP A C 1
ATOM 807 O O . ASP A 1 105 ? -8.637 8.434 11.515 1.00 95.44 105 ASP A O 1
ATOM 811 N N . TYR A 1 106 ? -10.545 7.670 12.399 1.00 93.94 106 TYR A N 1
ATOM 812 C CA . TYR A 1 106 ? -11.410 8.341 11.421 1.00 93.94 106 TYR A CA 1
ATOM 813 C C . TYR A 1 106 ? -12.817 8.585 11.973 1.00 93.94 106 TYR A C 1
ATOM 815 O O . TYR A 1 106 ? -13.223 8.004 12.977 1.00 93.94 106 TYR A O 1
ATOM 823 N N . LEU A 1 107 ? -13.587 9.437 11.293 1.00 92.81 107 LEU A N 1
ATOM 824 C CA . LEU A 1 107 ? -15.002 9.656 11.594 1.00 92.81 107 LEU A CA 1
ATOM 825 C C . LEU A 1 107 ? -15.874 8.700 10.779 1.00 92.81 107 LEU A C 1
ATOM 827 O O . LEU A 1 107 ? -15.737 8.626 9.555 1.00 92.81 107 LEU A O 1
ATOM 831 N N . ASN A 1 108 ? -16.782 7.988 11.443 1.00 89.00 108 ASN A N 1
ATOM 832 C CA . ASN A 1 108 ? -17.760 7.143 10.762 1.00 89.00 108 ASN A CA 1
ATOM 833 C C . ASN A 1 108 ? -18.877 7.981 10.101 1.00 89.00 108 ASN A C 1
ATOM 835 O O . ASN A 1 108 ? -18.958 9.197 10.272 1.00 89.00 108 ASN A O 1
ATOM 839 N N . GLU A 1 109 ? -19.782 7.327 9.369 1.00 86.69 109 GLU A N 1
ATOM 840 C CA . GLU A 1 109 ? -20.905 7.994 8.681 1.00 86.69 109 GLU A CA 1
ATOM 841 C C . GLU A 1 109 ? -21.863 8.746 9.625 1.00 86.69 109 GLU A C 1
ATOM 843 O O . GLU A 1 109 ? -22.610 9.619 9.188 1.00 86.69 109 GLU A O 1
ATOM 848 N N . LYS A 1 110 ? -21.838 8.433 10.926 1.00 88.81 110 LYS A N 1
ATOM 849 C CA . LYS A 1 110 ? -22.626 9.102 11.972 1.00 88.81 110 LYS A CA 1
ATOM 850 C C . LYS A 1 110 ? -21.883 10.279 12.615 1.00 88.81 110 LYS A C 1
ATOM 852 O O . LYS A 1 110 ? -22.433 10.926 13.502 1.00 88.81 110 LYS A O 1
ATOM 857 N N . GLY A 1 111 ? -20.652 10.560 12.182 1.00 88.50 111 GLY A N 1
ATOM 858 C CA . GLY A 1 111 ? -19.787 11.587 12.759 1.00 88.50 111 GLY A CA 1
ATOM 859 C C . GLY A 1 111 ? -19.136 11.184 14.085 1.00 88.50 111 GLY A C 1
ATOM 860 O O . GLY A 1 111 ? -18.610 12.048 14.782 1.00 88.50 111 GLY A O 1
ATOM 861 N N . GLU A 1 112 ? -19.164 9.902 14.454 1.00 90.94 112 GLU A N 1
ATOM 862 C CA . GLU A 1 112 ? -18.509 9.393 15.662 1.00 90.94 112 GLU A CA 1
ATOM 863 C C . GLU A 1 112 ? -17.044 9.051 15.358 1.00 90.94 112 GLU A C 1
ATOM 865 O O . GLU A 1 112 ? -16.734 8.468 14.314 1.00 90.94 112 GLU A O 1
ATOM 870 N N . GLY A 1 113 ? -16.143 9.399 16.280 1.00 91.62 113 GLY A N 1
ATOM 871 C CA . GLY A 1 113 ? -14.732 9.031 16.200 1.00 91.62 113 GLY A CA 1
ATOM 872 C C . GLY A 1 113 ? -14.534 7.538 16.430 1.00 91.62 113 GLY A C 1
ATOM 873 O O . GLY A 1 113 ? -14.965 6.992 17.444 1.00 91.62 113 GLY A O 1
ATOM 874 N N . VAL A 1 114 ? -13.876 6.884 15.481 1.00 93.06 114 VAL A N 1
ATOM 875 C CA . VAL A 1 114 ? -13.402 5.509 15.595 1.00 93.06 114 VAL A CA 1
ATOM 876 C C . VAL A 1 114 ? -11.891 5.565 15.730 1.00 93.06 114 VAL A C 1
ATOM 878 O O . VAL A 1 114 ? -11.218 6.030 14.815 1.00 93.06 114 VAL A O 1
ATOM 881 N N . GLU A 1 115 ? -11.377 5.077 16.855 1.00 93.94 115 GLU A N 1
ATOM 882 C CA . GLU A 1 115 ? -9.944 5.046 17.154 1.00 93.94 115 GLU A CA 1
ATOM 883 C C . GLU A 1 115 ? -9.384 3.623 17.036 1.00 93.94 115 GLU A C 1
ATOM 885 O O . GLU A 1 115 ? -10.052 2.636 17.367 1.00 93.94 115 GLU A O 1
ATOM 890 N N . GLY A 1 116 ? -8.143 3.506 16.568 1.00 91.56 116 GLY A N 1
ATOM 891 C CA . GLY A 1 116 ? -7.381 2.259 16.553 1.00 91.56 116 GLY A CA 1
ATOM 892 C C . GLY A 1 116 ? -7.920 1.183 15.608 1.00 91.56 116 GLY A C 1
ATOM 893 O O . GLY A 1 116 ? -7.581 0.003 15.762 1.00 91.56 116 GLY A O 1
ATOM 894 N N . LYS A 1 117 ? -8.749 1.541 14.618 1.00 95.75 117 LYS A N 1
ATOM 895 C CA . LYS A 1 117 ? -9.207 0.580 13.605 1.00 95.75 117 LYS A CA 1
ATOM 896 C C . LYS A 1 117 ? -8.000 0.111 12.804 1.00 95.75 117 LYS A C 1
ATOM 898 O O . LYS A 1 117 ? -7.248 0.921 12.285 1.00 95.75 117 LYS A O 1
ATOM 903 N N . ARG A 1 118 ? -7.837 -1.202 12.644 1.00 96.50 118 ARG A N 1
ATOM 904 C CA . ARG A 1 118 ? -6.775 -1.755 11.799 1.00 96.50 118 ARG A CA 1
ATOM 905 C C . ARG A 1 118 ? -7.269 -2.004 10.381 1.00 96.50 118 ARG A C 1
ATOM 907 O O . ARG A 1 118 ? -8.227 -2.753 10.183 1.00 96.50 118 ARG A O 1
ATOM 914 N N . ILE A 1 119 ? -6.602 -1.384 9.413 1.00 97.06 119 ILE A N 1
ATOM 915 C CA . ILE A 1 119 ? -6.796 -1.616 7.981 1.00 97.06 119 ILE A CA 1
ATOM 916 C C . ILE A 1 119 ? -5.840 -2.719 7.556 1.00 97.06 119 ILE A C 1
ATOM 918 O O . ILE A 1 119 ? -4.620 -2.550 7.605 1.00 97.06 119 ILE A O 1
ATOM 922 N N . ARG A 1 120 ? -6.383 -3.871 7.164 1.00 95.00 120 ARG A N 1
ATOM 923 C CA . ARG A 1 120 ? -5.568 -4.980 6.664 1.00 95.00 120 ARG A CA 1
ATOM 924 C C . ARG A 1 120 ? -4.916 -4.569 5.354 1.00 95.00 120 ARG A C 1
ATOM 926 O O . ARG A 1 120 ? -5.578 -3.987 4.496 1.00 95.00 120 ARG A O 1
ATOM 933 N N . VAL A 1 121 ? -3.638 -4.902 5.214 1.00 93.75 121 VAL A N 1
ATOM 934 C CA . VAL A 1 121 ? -2.890 -4.663 3.979 1.00 93.75 121 VAL A CA 1
ATOM 935 C C . VAL A 1 121 ? -2.883 -5.928 3.137 1.00 93.75 121 VAL A C 1
ATOM 937 O O . VAL A 1 121 ? -3.317 -5.870 2.002 1.00 93.75 121 VAL A O 1
ATOM 940 N N . PHE A 1 122 ? -2.495 -7.078 3.694 1.00 90.06 122 PHE A N 1
ATOM 941 C CA . PHE A 1 122 ? -2.469 -8.349 2.963 1.00 90.06 122 PHE A CA 1
ATOM 942 C C . PHE A 1 122 ? -3.628 -9.274 3.328 1.00 90.06 122 PHE A C 1
ATOM 944 O O . PHE A 1 122 ? -4.014 -9.394 4.495 1.00 90.06 122 PHE A O 1
ATOM 951 N N . ASN A 1 123 ? -4.138 -9.984 2.325 1.00 90.88 123 ASN A N 1
ATOM 952 C CA . ASN A 1 123 ? -4.992 -11.143 2.512 1.00 90.88 123 ASN A CA 1
ATOM 953 C C . ASN A 1 123 ? -4.112 -12.366 2.801 1.00 90.88 123 ASN A C 1
ATOM 955 O O . ASN A 1 123 ? -3.602 -13.005 1.884 1.00 90.88 123 ASN A O 1
ATOM 959 N N . PHE A 1 124 ? -3.883 -12.655 4.081 1.00 88.00 124 PHE A N 1
ATOM 960 C CA . PHE A 1 124 ? -3.150 -13.856 4.493 1.00 88.00 124 PHE A CA 1
ATOM 961 C C . PHE A 1 124 ? -4.014 -15.124 4.461 1.00 88.00 124 PHE A C 1
ATOM 963 O O . PHE A 1 124 ? -3.457 -16.219 4.452 1.00 88.00 124 PHE A O 1
ATOM 970 N N . ASP A 1 125 ? -5.343 -14.976 4.442 1.00 91.50 125 ASP A N 1
ATOM 971 C CA . ASP A 1 125 ? -6.287 -16.097 4.423 1.00 91.50 125 ASP A CA 1
ATOM 972 C C . ASP A 1 125 ? -6.357 -16.734 3.026 1.00 91.50 125 ASP A C 1
ATOM 974 O O . ASP A 1 125 ? -6.348 -17.956 2.897 1.00 91.50 125 ASP A O 1
ATOM 978 N N . GLU A 1 126 ? -6.365 -15.901 1.980 1.00 89.69 126 GLU A N 1
ATOM 979 C CA . GLU A 1 126 ? -6.347 -16.306 0.566 1.00 89.69 126 GLU A CA 1
ATOM 980 C C . GLU A 1 126 ? -5.230 -15.544 -0.179 1.00 89.69 126 GLU A C 1
ATOM 982 O O . GLU A 1 126 ? -5.498 -14.534 -0.845 1.00 89.69 126 GLU A O 1
ATOM 987 N N . PRO A 1 127 ? -3.955 -15.970 -0.041 1.00 87.06 127 PRO A N 1
ATOM 988 C CA . PRO A 1 127 ? -2.795 -15.246 -0.565 1.00 87.06 127 PRO A CA 1
ATOM 989 C C . PRO A 1 127 ? -2.829 -14.980 -2.073 1.00 87.06 127 PRO A C 1
ATOM 991 O O . PRO A 1 127 ? -2.300 -13.968 -2.531 1.00 87.06 127 PRO A O 1
ATOM 994 N N . GLU A 1 128 ? -3.460 -15.868 -2.835 1.00 85.06 128 GLU A N 1
ATOM 995 C CA . GLU A 1 128 ? -3.658 -15.782 -4.282 1.00 85.06 128 GLU A CA 1
ATOM 996 C C . GLU A 1 128 ? -4.650 -14.697 -4.718 1.00 85.06 128 GLU A C 1
ATOM 998 O O . GLU A 1 128 ? -4.704 -14.380 -5.903 1.00 85.06 128 GLU A O 1
ATOM 1003 N N . LYS A 1 129 ? -5.429 -14.138 -3.782 1.00 87.19 129 LYS A N 1
ATOM 1004 C CA . LYS A 1 129 ? -6.327 -12.996 -4.018 1.00 87.19 129 LYS A CA 1
ATOM 1005 C C . LYS A 1 129 ? -5.679 -11.650 -3.697 1.00 87.19 129 LYS A C 1
ATOM 1007 O O . LYS A 1 129 ? -6.351 -10.624 -3.739 1.00 87.19 129 LYS A O 1
ATOM 1012 N N . ASN A 1 130 ? -4.404 -11.647 -3.310 1.00 85.75 130 ASN A N 1
ATOM 10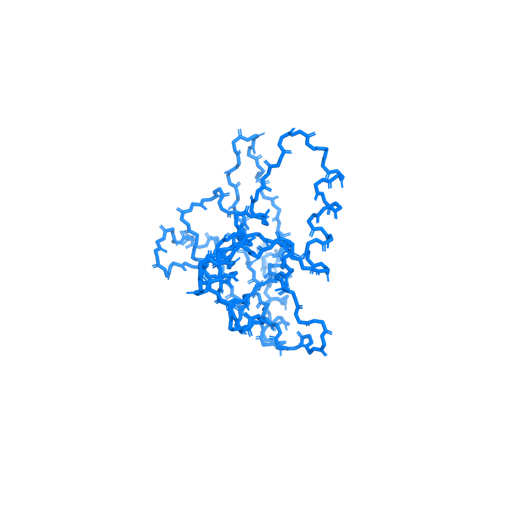13 C CA . ASN A 1 130 ? -3.612 -10.427 -3.372 1.00 85.75 130 ASN A CA 1
ATOM 1014 C C . ASN A 1 130 ? -3.183 -10.199 -4.819 1.00 85.75 130 ASN A C 1
ATOM 1016 O O . ASN A 1 130 ? -3.072 -11.144 -5.596 1.00 85.75 130 ASN A O 1
ATOM 1020 N N . ASP A 1 131 ? -2.820 -8.968 -5.132 1.00 83.62 131 ASP A N 1
ATOM 1021 C CA . ASP A 1 131 ? -2.130 -8.682 -6.386 1.00 83.62 131 ASP A CA 1
ATOM 1022 C C . ASP A 1 131 ? -0.679 -8.382 -6.125 1.00 83.62 131 ASP A C 1
ATOM 1024 O O . ASP A 1 131 ? -0.214 -8.015 -5.034 1.00 83.62 131 ASP A O 1
ATOM 1028 N N . PHE A 1 132 ? 0.029 -8.541 -7.213 1.00 84.75 132 PHE A N 1
ATOM 1029 C CA . PHE A 1 132 ? 1.443 -8.579 -7.268 1.00 84.75 132 PHE A CA 1
ATOM 1030 C C . PHE A 1 132 ? 1.868 -7.885 -8.556 1.00 84.75 132 PHE A C 1
ATOM 1032 O O . PHE A 1 132 ? 1.469 -8.268 -9.655 1.00 84.75 132 PHE A O 1
ATOM 1039 N N . LEU A 1 133 ? 2.706 -6.854 -8.418 1.00 87.00 133 LEU A N 1
ATOM 1040 C CA . LEU A 1 133 ? 3.388 -6.228 -9.550 1.00 87.00 133 LEU A CA 1
ATOM 1041 C C . LEU A 1 133 ? 4.873 -6.493 -9.452 1.00 87.00 133 LEU A C 1
ATOM 1043 O O . LEU A 1 133 ? 5.541 -6.129 -8.480 1.00 87.00 133 LEU A O 1
ATOM 1047 N N . ALA A 1 134 ? 5.403 -7.059 -10.522 1.00 84.94 134 ALA A N 1
ATOM 1048 C CA . ALA A 1 134 ? 6.825 -7.049 -10.778 1.00 84.94 134 ALA A CA 1
ATOM 1049 C C . ALA A 1 134 ? 7.172 -5.793 -11.588 1.00 84.94 134 ALA A C 1
ATOM 1051 O O . ALA A 1 134 ? 6.779 -5.659 -12.748 1.00 84.94 134 ALA A O 1
ATOM 1052 N N . VAL A 1 135 ? 7.922 -4.870 -10.982 1.00 82.12 135 VAL A N 1
ATOM 1053 C CA . VAL A 1 135 ? 8.449 -3.688 -11.676 1.00 82.12 135 VAL A CA 1
ATOM 1054 C C . VAL A 1 135 ? 9.912 -3.920 -12.034 1.00 82.12 135 VAL A C 1
ATOM 1056 O O . VAL A 1 135 ? 10.741 -4.193 -11.165 1.00 82.12 135 VAL A O 1
ATOM 1059 N N . GLN A 1 136 ? 10.245 -3.776 -13.313 1.00 78.69 136 GLN A N 1
ATOM 1060 C CA . GLN A 1 136 ? 11.628 -3.721 -13.774 1.00 78.69 136 GLN A CA 1
ATOM 1061 C C . GLN A 1 136 ? 12.159 -2.293 -13.645 1.00 78.69 136 GLN A C 1
ATOM 1063 O O . GLN A 1 136 ? 11.538 -1.360 -14.158 1.00 78.69 136 GLN A O 1
ATOM 1068 N N . GLN A 1 137 ? 13.331 -2.160 -13.012 1.00 71.56 137 GLN A N 1
ATOM 1069 C CA . GLN A 1 137 ? 14.152 -0.941 -12.986 1.00 71.56 137 GLN A CA 1
ATOM 1070 C C . GLN A 1 137 ? 13.401 0.305 -12.471 1.00 71.56 137 GLN A C 1
ATOM 1072 O O . GLN A 1 137 ? 13.146 1.256 -13.202 1.00 71.56 137 GLN A O 1
ATOM 1077 N N . PHE A 1 138 ? 13.041 0.269 -11.184 1.00 75.88 138 PHE A N 1
ATOM 1078 C CA . PHE A 1 138 ? 12.338 1.337 -10.470 1.00 75.88 138 PHE A CA 1
ATOM 1079 C C . PHE A 1 138 ? 13.311 2.379 -9.893 1.00 75.88 138 PHE A C 1
ATOM 1081 O O . PHE A 1 138 ? 14.213 2.018 -9.133 1.00 75.88 138 PHE A O 1
ATOM 1088 N N . THR A 1 139 ? 13.108 3.659 -10.216 1.00 78.62 139 THR A N 1
ATOM 1089 C CA . THR A 1 139 ? 13.979 4.767 -9.783 1.00 78.62 139 THR A CA 1
ATOM 1090 C C . THR A 1 139 ? 13.320 5.594 -8.681 1.00 78.62 139 THR A C 1
ATOM 1092 O O . THR A 1 139 ? 12.153 5.988 -8.791 1.00 78.62 139 THR A O 1
ATOM 1095 N N . LEU A 1 140 ? 14.090 5.875 -7.624 1.00 78.88 140 LEU A N 1
ATOM 1096 C CA . LEU A 1 140 ? 13.687 6.716 -6.500 1.00 78.88 140 LEU A CA 1
ATOM 1097 C C . LEU A 1 140 ? 14.623 7.912 -6.347 1.00 78.88 140 LEU A C 1
ATOM 1099 O O . LEU A 1 140 ? 15.839 7.744 -6.261 1.00 78.88 140 LEU A O 1
ATOM 1103 N N . ASN A 1 141 ? 14.044 9.105 -6.223 1.00 77.88 141 ASN A N 1
ATOM 1104 C CA . ASN A 1 141 ? 14.782 10.326 -5.924 1.00 77.88 141 ASN A CA 1
ATOM 1105 C C . ASN A 1 141 ? 14.365 10.853 -4.549 1.00 77.88 141 ASN A C 1
ATOM 1107 O O . ASN A 1 141 ? 13.307 11.459 -4.385 1.00 77.88 141 ASN A O 1
ATOM 1111 N N . LEU A 1 142 ? 15.195 10.572 -3.544 1.00 69.31 142 LEU A N 1
ATOM 1112 C CA . LEU A 1 142 ? 14.954 10.957 -2.158 1.00 69.31 142 LEU A CA 1
ATOM 1113 C C . LEU A 1 142 ? 15.871 12.126 -1.785 1.00 69.31 142 LEU A C 1
ATOM 1115 O O . LEU A 1 142 ? 17.073 12.106 -2.049 1.00 69.31 142 LEU A O 1
ATOM 1119 N N . SER A 1 143 ? 15.331 13.124 -1.081 1.00 59.47 143 SER A N 1
ATOM 1120 C CA . SER A 1 143 ? 16.056 14.347 -0.683 1.00 59.47 143 SER A CA 1
ATOM 1121 C C . SER A 1 143 ? 17.285 14.114 0.216 1.00 59.47 143 SER A C 1
ATOM 1123 O O . SER A 1 143 ? 18.052 15.044 0.457 1.00 59.47 143 SER A O 1
ATOM 1125 N N . LYS A 1 144 ? 17.508 12.882 0.697 1.00 54.94 144 LYS A N 1
ATOM 1126 C CA . LYS A 1 144 ? 18.649 12.473 1.537 1.00 54.94 144 LYS A CA 1
ATOM 1127 C C . LYS A 1 144 ? 19.833 11.864 0.766 1.00 54.94 144 LYS A C 1
ATOM 1129 O O . LYS A 1 144 ? 20.765 11.373 1.396 1.00 54.94 144 LYS A O 1
ATOM 1134 N N . GLY A 1 145 ? 19.829 11.938 -0.563 1.00 45.50 145 GLY A N 1
ATOM 1135 C CA . GLY A 1 145 ? 20.913 11.461 -1.423 1.00 45.50 145 GLY A CA 1
ATOM 1136 C C . GLY A 1 145 ? 20.401 10.491 -2.482 1.00 45.50 145 GLY A C 1
ATOM 1137 O O . GLY A 1 145 ? 19.495 9.701 -2.223 1.00 45.50 145 GLY A O 1
ATOM 1138 N N . LEU A 1 146 ? 20.987 10.573 -3.677 1.00 38.50 146 LEU A N 1
ATOM 1139 C CA . LEU A 1 146 ? 20.710 9.671 -4.792 1.00 38.50 146 LEU A CA 1
ATOM 1140 C C . LEU A 1 146 ? 21.027 8.228 -4.377 1.00 38.50 146 LEU A C 1
ATOM 1142 O O . LEU A 1 146 ? 22.189 7.872 -4.183 1.00 38.50 146 LEU A O 1
ATOM 1146 N N . LEU A 1 147 ? 19.998 7.390 -4.259 1.00 45.25 147 LEU A N 1
ATOM 1147 C CA . LEU A 1 147 ? 20.166 5.945 -4.363 1.00 45.25 147 LEU A CA 1
ATOM 1148 C C . LEU A 1 147 ? 20.078 5.598 -5.847 1.00 45.25 147 LEU A C 1
ATOM 1150 O O . LEU A 1 147 ? 19.017 5.254 -6.363 1.00 45.25 147 LEU A O 1
ATOM 1154 N N . GLU A 1 148 ? 21.204 5.738 -6.541 1.00 43.16 148 GLU A N 1
ATOM 1155 C CA . GLU A 1 148 ? 21.341 5.221 -7.895 1.00 43.16 148 GLU A CA 1
ATOM 1156 C C . GLU A 1 148 ? 21.367 3.689 -7.841 1.00 43.16 148 GLU A C 1
ATOM 1158 O O . GLU A 1 148 ? 22.285 3.076 -7.303 1.00 43.16 148 GLU A O 1
ATOM 1163 N N . HIS A 1 149 ? 20.315 3.104 -8.412 1.00 42.28 149 HIS A N 1
ATOM 1164 C CA . HIS A 1 149 ? 20.201 1.717 -8.856 1.00 42.28 149 HIS A CA 1
ATOM 1165 C C . HIS A 1 149 ? 20.287 0.615 -7.786 1.00 42.28 149 HIS A C 1
ATOM 1167 O O . HIS A 1 149 ? 21.360 0.137 -7.439 1.00 42.28 149 HIS A O 1
ATOM 1173 N N . TYR A 1 150 ? 19.123 0.074 -7.403 1.00 36.09 150 TYR A N 1
ATOM 1174 C CA . TYR A 1 150 ? 19.004 -1.340 -7.031 1.00 36.09 150 TYR A CA 1
ATOM 1175 C C . TYR A 1 150 ? 17.801 -1.986 -7.727 1.00 36.09 150 TYR A C 1
ATOM 1177 O O . TYR A 1 150 ? 16.672 -1.500 -7.665 1.00 36.09 150 TYR A O 1
ATOM 1185 N N . ILE A 1 151 ? 18.101 -3.084 -8.419 1.00 35.81 151 ILE A N 1
ATOM 1186 C CA . ILE A 1 151 ? 17.213 -3.905 -9.239 1.00 35.81 151 ILE A CA 1
ATOM 1187 C C . ILE A 1 151 ? 16.513 -4.968 -8.354 1.00 35.81 151 ILE A C 1
ATOM 1189 O O . ILE A 1 151 ? 17.103 -5.505 -7.420 1.00 35.81 151 ILE A O 1
ATOM 1193 N N . TYR A 1 152 ? 15.242 -5.236 -8.689 1.00 34.12 152 TYR A N 1
ATOM 1194 C CA . TYR A 1 152 ? 14.227 -6.112 -8.068 1.00 34.12 152 TYR A CA 1
ATOM 1195 C C . TYR A 1 152 ? 13.771 -5.768 -6.647 1.00 34.12 152 TYR A C 1
ATOM 1197 O O . TYR A 1 152 ? 14.155 -6.396 -5.662 1.00 34.12 152 TYR A O 1
ATOM 1205 N N . LYS A 1 153 ? 12.788 -4.869 -6.558 1.00 38.97 153 LYS A N 1
ATOM 1206 C CA . LYS A 1 153 ? 11.780 -4.953 -5.499 1.00 38.97 153 LYS A CA 1
ATOM 1207 C C . LYS A 1 153 ? 10.477 -5.436 -6.117 1.00 38.97 153 LYS A C 1
ATOM 1209 O O . LYS A 1 153 ? 9.874 -4.749 -6.934 1.00 38.97 153 LYS A O 1
ATOM 1214 N N . VAL A 1 154 ? 10.066 -6.640 -5.727 1.00 33.84 154 VAL A N 1
ATOM 1215 C CA . VAL A 1 154 ? 8.676 -7.075 -5.851 1.00 33.84 154 VAL A CA 1
ATOM 1216 C C . VAL A 1 154 ? 7.864 -6.114 -4.991 1.00 33.84 154 VAL A C 1
ATOM 1218 O O . VAL A 1 154 ? 7.953 -6.153 -3.765 1.00 33.84 154 VAL A O 1
ATOM 1221 N N . PHE A 1 155 ? 7.136 -5.204 -5.629 1.00 38.84 155 PHE A N 1
ATOM 1222 C CA . PHE A 1 155 ? 6.169 -4.371 -4.935 1.00 38.84 155 PHE A CA 1
ATOM 1223 C C . PHE A 1 155 ? 4.848 -5.136 -4.941 1.00 38.84 155 PHE A C 1
ATOM 1225 O O . PHE A 1 155 ? 4.104 -5.151 -5.922 1.00 38.84 155 PHE A O 1
ATOM 1232 N N . THR A 1 156 ? 4.573 -5.817 -3.834 1.00 32.84 156 THR A N 1
ATOM 1233 C CA . THR A 1 156 ? 3.260 -6.398 -3.567 1.00 32.84 156 THR A CA 1
ATOM 1234 C C . THR A 1 156 ? 2.266 -5.258 -3.347 1.00 32.84 156 THR A C 1
ATOM 1236 O O . THR A 1 156 ? 2.315 -4.554 -2.344 1.00 32.84 156 THR A O 1
ATOM 1239 N N . THR A 1 157 ? 1.419 -5.006 -4.340 1.00 36.16 157 THR A N 1
ATOM 1240 C CA . THR A 1 157 ? 0.260 -4.097 -4.281 1.00 36.16 157 THR A CA 1
ATOM 1241 C C . THR A 1 157 ? -0.804 -4.609 -5.278 1.00 36.16 157 THR A C 1
ATOM 1243 O O . THR A 1 157 ? -0.429 -5.429 -6.096 1.00 36.16 157 THR A O 1
ATOM 1246 N N . PHE A 1 158 ? -2.072 -4.173 -5.185 1.00 41.91 158 PHE A N 1
ATOM 1247 C CA . PHE A 1 158 ? -3.355 -4.918 -5.342 1.00 41.91 158 PHE A CA 1
ATOM 1248 C C . PHE A 1 158 ? -4.201 -4.673 -6.644 1.00 41.91 158 PHE A C 1
ATOM 1250 O O . PHE A 1 158 ? -4.188 -3.552 -7.141 1.00 41.91 158 PHE A O 1
ATOM 1257 N N . GLU A 1 159 ? -4.923 -5.721 -7.101 1.00 29.77 159 GLU A N 1
ATOM 1258 C CA . GLU A 1 159 ? -5.822 -6.098 -8.243 1.00 29.77 159 GLU A CA 1
ATOM 1259 C C . GLU A 1 159 ? -6.131 -7.619 -8.188 1.00 29.77 159 GLU A C 1
ATOM 1261 O O . GLU A 1 159 ? -5.262 -8.468 -8.502 1.00 29.77 159 GLU A O 1
#

Secondary structure (DSSP, 8-state):
--TTS-HIIIIIHHHHHHHHHTT-EEEESTTT---STT-SS--SSTT--S-HHHHHHHHHHHS-S--HHHHHHHHHHHH---TTS-HHHHHHHHHHHHHH-EEEEEE-TTS-EEEEEEE--S-SSSGGGS--EEEES-----TT---------EE----

Foldseek 3Di:
DPPVDDCVPPVVVVVVVVCVVLVAAEFECPVPFDLDCVTRQRHVDLQDPDSLVLQLVQLCVVPPDFDSQFSVQQVCQLRDDDPVDDPVRNVVVNVCCQVVARWGWDAGPVRDIDGRDGRHRADPVCNSQWHWYWYFDRAHDDPVDGPPDDGDDTDGTGD

Radius of gyration: 17.89 Å; chains: 1; bounding box: 53×32×47 Å